Protein AF-A0A2V5NF02-F1 (afdb_monomer_lite)

Radius of gyration: 22.27 Å; chains: 1; bounding box: 56×34×72 Å

Structure (mmCIF, N/CA/C/O backbone):
data_AF-A0A2V5NF02-F1
#
_entry.id   AF-A0A2V5NF02-F1
#
loop_
_atom_site.group_PDB
_atom_site.id
_atom_site.type_symbol
_atom_site.label_atom_id
_atom_site.label_alt_id
_atom_site.label_comp_id
_atom_site.label_asym_id
_atom_site.label_entity_id
_atom_site.label_seq_id
_atom_site.pdbx_PDB_ins_code
_atom_site.Cartn_x
_atom_site.Cartn_y
_ato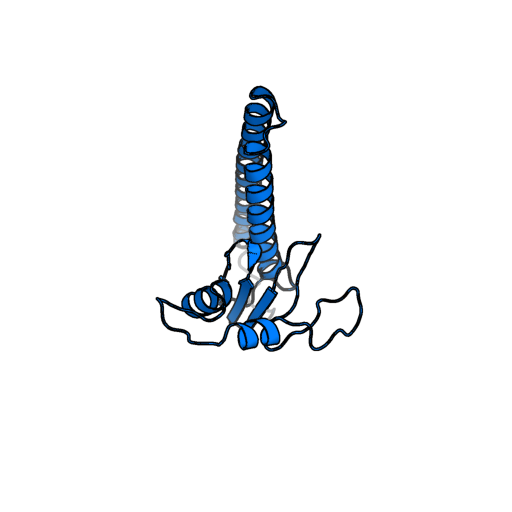m_site.Cartn_z
_atom_site.occupancy
_atom_site.B_iso_or_equiv
_atom_site.auth_seq_id
_atom_site.auth_comp_id
_atom_site.auth_asym_id
_atom_site.auth_atom_id
_atom_site.pdbx_PDB_model_num
ATOM 1 N N . MET A 1 1 ? -9.321 8.034 -8.238 1.00 80.12 1 MET A N 1
ATOM 2 C CA . MET A 1 1 ? -8.802 6.949 -7.375 1.00 80.12 1 MET A CA 1
ATOM 3 C C . MET A 1 1 ? -8.786 7.324 -5.900 1.00 80.12 1 MET A C 1
ATOM 5 O O . MET A 1 1 ? -9.335 6.570 -5.118 1.00 80.12 1 MET A O 1
ATOM 9 N N . THR A 1 2 ? -8.308 8.502 -5.492 1.00 82.88 2 THR A N 1
ATOM 10 C CA . THR A 1 2 ? -8.273 8.902 -4.066 1.00 82.88 2 THR A CA 1
ATOM 11 C C . THR A 1 2 ? -9.609 8.799 -3.322 1.00 82.88 2 THR A C 1
ATOM 13 O O . THR A 1 2 ? -9.651 8.219 -2.246 1.00 82.88 2 THR A O 1
ATOM 16 N N . ARG A 1 3 ? -10.720 9.269 -3.906 1.00 85.75 3 ARG A N 1
ATOM 17 C CA . ARG A 1 3 ? -12.062 9.133 -3.300 1.00 85.75 3 ARG A CA 1
ATOM 18 C C . ARG A 1 3 ? -12.491 7.674 -3.111 1.00 85.75 3 ARG A C 1
ATOM 20 O O . ARG A 1 3 ? -13.087 7.338 -2.099 1.00 85.75 3 ARG A O 1
ATOM 27 N N . PHE A 1 4 ? -12.154 6.815 -4.072 1.00 85.38 4 PHE A N 1
ATOM 28 C CA . PHE A 1 4 ? -12.405 5.377 -3.987 1.00 85.38 4 PHE A CA 1
ATOM 29 C C . PHE A 1 4 ? -11.590 4.755 -2.849 1.00 85.38 4 PHE A C 1
ATOM 31 O O . PHE A 1 4 ? -12.144 4.049 -2.019 1.00 85.38 4 PHE A O 1
ATOM 38 N N . MET A 1 5 ? -10.303 5.101 -2.741 1.00 87.06 5 MET A N 1
ATOM 39 C CA . MET A 1 5 ? -9.454 4.648 -1.634 1.00 87.06 5 MET A CA 1
ATOM 40 C C . MET A 1 5 ? -10.003 5.083 -0.275 1.00 87.06 5 MET A C 1
ATOM 42 O O . MET A 1 5 ? -10.099 4.263 0.627 1.00 87.06 5 MET A O 1
ATOM 46 N N . LEU A 1 6 ? -10.404 6.350 -0.136 1.00 87.38 6 LEU A N 1
ATOM 47 C CA . LEU A 1 6 ? -10.997 6.860 1.102 1.00 87.38 6 LEU A CA 1
ATOM 48 C C . LEU A 1 6 ? -12.280 6.113 1.468 1.00 87.38 6 LEU A C 1
ATOM 50 O O . LEU A 1 6 ? -12.459 5.788 2.635 1.00 87.38 6 LEU A O 1
ATOM 54 N N . ALA A 1 7 ? -13.118 5.787 0.480 1.00 86.75 7 ALA A N 1
ATOM 55 C CA . ALA A 1 7 ? -14.313 4.989 0.714 1.00 86.75 7 ALA A CA 1
ATOM 56 C C . ALA A 1 7 ? -13.964 3.596 1.261 1.00 86.75 7 ALA A C 1
ATOM 58 O O . ALA A 1 7 ? -14.559 3.171 2.242 1.00 86.75 7 ALA A O 1
ATOM 59 N N . PHE A 1 8 ? -12.970 2.906 0.694 1.00 84.75 8 PHE A N 1
ATOM 60 C CA . PHE A 1 8 ? -12.540 1.590 1.190 1.00 84.75 8 PHE A CA 1
ATOM 61 C C . PHE A 1 8 ? -11.874 1.657 2.571 1.00 84.75 8 PHE A C 1
ATOM 63 O O . PHE A 1 8 ? -12.149 0.818 3.421 1.00 84.75 8 PHE A O 1
ATOM 70 N N . LEU A 1 9 ? -11.052 2.679 2.832 1.00 85.62 9 LEU A N 1
ATOM 71 C CA . LEU A 1 9 ? -10.401 2.878 4.136 1.00 85.62 9 LEU A CA 1
ATOM 72 C C . LEU A 1 9 ? -11.382 3.274 5.253 1.00 85.62 9 LEU A C 1
ATOM 74 O O . LEU A 1 9 ? -11.032 3.174 6.429 1.00 85.62 9 LEU A O 1
ATOM 78 N N . ALA A 1 10 ? -12.579 3.739 4.894 1.00 86.81 10 ALA A N 1
ATOM 79 C CA . ALA A 1 10 ? -13.657 4.106 5.807 1.00 86.81 10 ALA A CA 1
ATOM 80 C C . ALA A 1 10 ? -14.863 3.151 5.688 1.00 86.81 10 ALA A C 1
ATOM 82 O O . ALA A 1 10 ? -16.014 3.582 5.793 1.00 86.81 10 ALA A O 1
ATOM 83 N N . ASP A 1 11 ? -14.603 1.862 5.437 1.00 84.00 11 ASP A N 1
ATOM 84 C CA . ASP A 1 11 ? -15.600 0.779 5.436 1.00 84.00 11 ASP A CA 1
ATOM 85 C C . ASP A 1 11 ? -16.799 1.015 4.496 1.00 84.00 11 ASP A C 1
ATOM 87 O O . ASP A 1 11 ? -17.925 0.592 4.752 1.00 84.00 11 ASP A O 1
ATOM 91 N N . GLY A 1 12 ? -16.556 1.696 3.378 1.00 82.00 12 GLY A N 1
ATOM 92 C CA . GLY A 1 12 ? -17.544 1.992 2.345 1.00 82.00 12 GLY A CA 1
ATOM 93 C C . GLY A 1 12 ? -18.228 3.350 2.497 1.00 82.00 12 GLY A C 1
ATOM 94 O O . GLY A 1 12 ? -19.109 3.677 1.697 1.00 82.00 12 GLY A O 1
ATOM 95 N N . THR A 1 13 ? -17.819 4.165 3.471 1.00 86.50 13 THR A N 1
ATOM 96 C CA . THR A 1 13 ? -18.335 5.526 3.664 1.00 86.50 13 THR A CA 1
ATOM 97 C C . THR A 1 13 ? -17.416 6.581 3.056 1.00 86.50 13 THR A C 1
ATOM 99 O O . THR A 1 13 ? -16.196 6.518 3.164 1.00 86.50 13 THR A O 1
ATOM 102 N N . LEU A 1 14 ? -17.994 7.581 2.402 1.00 87.81 14 LEU A N 1
ATOM 103 C CA . LEU A 1 14 ? -17.270 8.716 1.845 1.00 87.81 14 LEU A CA 1
ATOM 104 C C . LEU A 1 14 ? -18.023 9.992 2.205 1.00 87.81 14 LEU A C 1
ATOM 106 O O . LEU A 1 14 ? -19.191 10.128 1.862 1.00 87.81 14 LEU A O 1
ATOM 110 N N . GLU A 1 15 ? -17.358 10.923 2.895 1.00 85.81 15 GLU A N 1
ATOM 111 C CA . GLU A 1 15 ? -17.937 12.234 3.248 1.00 85.81 15 GLU A CA 1
ATOM 112 C C . GLU A 1 15 ? -19.278 12.121 4.010 1.00 85.81 15 GLU A C 1
ATOM 114 O O . GLU A 1 15 ? -20.174 12.943 3.852 1.00 85.81 15 GLU A O 1
ATOM 119 N N . GLY A 1 16 ? -19.426 11.080 4.838 1.00 81.94 16 GLY A N 1
ATOM 120 C CA . GLY A 1 16 ? -20.645 10.817 5.612 1.00 81.94 16 GLY A CA 1
ATOM 121 C C . GLY A 1 16 ? -21.748 10.075 4.848 1.00 81.94 16 GLY A C 1
ATOM 122 O O . GLY A 1 16 ? -22.748 9.702 5.456 1.00 81.94 16 GLY A O 1
ATOM 123 N N . ALA A 1 17 ? -21.567 9.805 3.552 1.00 85.31 17 ALA A N 1
ATOM 124 C CA . ALA A 1 17 ? -22.475 8.985 2.758 1.00 85.31 17 ALA A CA 1
ATOM 125 C C . ALA A 1 17 ? -21.953 7.546 2.633 1.00 85.31 17 ALA A C 1
ATOM 127 O O . ALA A 1 17 ? -20.811 7.315 2.232 1.00 85.31 17 ALA A O 1
ATOM 128 N N . THR A 1 18 ? -22.794 6.560 2.943 1.00 88.38 18 THR A N 1
ATOM 129 C CA . THR A 1 18 ? -22.472 5.138 2.754 1.00 88.38 18 THR A CA 1
ATOM 130 C C . THR A 1 18 ? -22.647 4.763 1.285 1.00 88.38 18 THR A C 1
ATOM 132 O O . THR A 1 18 ? -23.768 4.610 0.807 1.00 88.38 18 THR A O 1
ATOM 135 N N . VAL A 1 19 ? -21.533 4.622 0.567 1.00 87.56 19 VAL A N 1
ATOM 136 C CA . VAL A 1 19 ? -21.499 4.209 -0.846 1.00 87.56 19 VAL A CA 1
ATOM 137 C C . VAL A 1 19 ? -21.531 2.684 -0.960 1.00 87.56 19 VAL A C 1
ATOM 139 O O . VAL A 1 19 ? -22.187 2.134 -1.841 1.00 87.56 19 VAL A O 1
ATOM 142 N N . LEU A 1 20 ? -20.847 1.996 -0.046 1.00 85.31 20 LEU A N 1
ATOM 143 C CA . LEU A 1 20 ? -20.823 0.541 0.077 1.00 85.31 20 LEU A CA 1
ATOM 144 C C . LEU A 1 20 ? -21.134 0.159 1.521 1.00 85.31 20 LEU A C 1
ATOM 146 O O . LEU A 1 20 ? -20.717 0.841 2.453 1.00 85.31 20 LEU A O 1
ATOM 150 N N . LYS A 1 21 ? -21.861 -0.944 1.715 1.00 87.81 21 LYS A N 1
ATOM 151 C CA . LYS A 1 21 ? -22.062 -1.488 3.060 1.00 87.81 21 LYS A CA 1
ATOM 152 C C . LYS A 1 21 ? -20.726 -2.029 3.598 1.00 87.81 21 LYS A C 1
ATOM 154 O O . LYS A 1 21 ? -19.992 -2.650 2.819 1.00 87.81 21 LYS A O 1
ATOM 159 N N . PRO A 1 22 ? -20.432 -1.893 4.901 1.00 84.94 22 PRO A N 1
ATOM 160 C CA . PRO A 1 22 ? -19.217 -2.448 5.504 1.00 84.94 22 PRO A CA 1
ATOM 161 C C . PRO A 1 22 ? -19.056 -3.957 5.275 1.00 84.94 22 PRO A C 1
ATOM 163 O O . PRO A 1 22 ? -17.946 -4.467 5.132 1.00 84.94 22 PRO A O 1
ATOM 166 N N . GLU A 1 23 ? -20.161 -4.701 5.217 1.00 85.69 23 GLU A N 1
ATOM 167 C CA . GLU A 1 23 ? -20.160 -6.138 4.921 1.00 85.69 23 GLU A CA 1
ATOM 168 C C . GLU A 1 23 ? -19.704 -6.410 3.485 1.00 85.69 23 GLU A C 1
ATOM 170 O O . GLU A 1 23 ? -18.985 -7.373 3.237 1.00 85.69 23 GLU A O 1
ATOM 175 N N . THR A 1 24 ? -20.078 -5.541 2.543 1.00 86.69 24 THR A N 1
ATOM 176 C CA . THR A 1 24 ? -19.666 -5.643 1.141 1.00 86.69 24 THR A CA 1
ATOM 177 C C . THR A 1 24 ? -18.180 -5.356 0.990 1.00 86.69 24 THR A C 1
ATOM 179 O O . THR A 1 24 ? -17.495 -6.117 0.317 1.00 86.69 24 THR A O 1
ATOM 182 N N . VAL A 1 25 ? -17.656 -4.324 1.656 1.00 84.56 25 VAL A N 1
ATOM 183 C CA . VAL A 1 25 ? -16.212 -4.029 1.638 1.00 84.56 25 VAL A CA 1
ATOM 184 C C . VAL A 1 25 ? -15.419 -5.207 2.200 1.00 84.56 25 VAL A C 1
ATOM 186 O O . VAL A 1 25 ? -14.483 -5.683 1.561 1.00 84.56 25 VAL A O 1
ATOM 189 N N . ARG A 1 26 ? -15.857 -5.764 3.334 1.00 82.62 26 ARG A N 1
ATOM 190 C CA . ARG A 1 26 ? -15.227 -6.953 3.921 1.00 82.62 26 ARG A CA 1
ATOM 191 C C . ARG A 1 26 ? -15.300 -8.174 3.010 1.00 82.62 26 ARG A C 1
ATOM 193 O O . ARG A 1 26 ? -14.310 -8.886 2.898 1.00 82.62 26 ARG A O 1
ATOM 200 N N . ALA A 1 27 ? -16.424 -8.402 2.334 1.00 83.00 27 ALA A N 1
ATOM 201 C CA . ALA A 1 27 ? -16.548 -9.480 1.356 1.00 83.00 27 ALA A CA 1
ATOM 202 C C . ALA A 1 27 ? -15.621 -9.276 0.146 1.00 83.00 27 ALA A C 1
ATOM 204 O O . ALA A 1 27 ? -15.071 -10.245 -0.373 1.00 83.00 27 ALA A O 1
ATOM 205 N N . MET A 1 28 ? -15.408 -8.027 -0.280 1.00 81.50 28 MET A N 1
ATOM 206 C CA . MET A 1 28 ? -14.510 -7.709 -1.390 1.00 81.50 28 MET A CA 1
ATOM 207 C C . MET A 1 28 ? -13.039 -7.929 -1.046 1.00 81.50 28 MET A C 1
ATOM 209 O O . MET A 1 28 ? -12.274 -8.430 -1.865 1.00 81.50 28 MET A O 1
ATOM 213 N N . GLU A 1 29 ? -12.647 -7.607 0.180 1.00 79.62 29 GLU A N 1
ATOM 214 C CA . GLU A 1 29 ? -11.288 -7.836 0.663 1.00 79.62 29 GLU A CA 1
ATOM 215 C C . GLU A 1 29 ? -11.048 -9.268 1.171 1.00 79.62 29 GLU A C 1
ATOM 217 O O . GLU A 1 29 ? -9.905 -9.642 1.441 1.00 79.62 29 GLU A O 1
ATOM 222 N N . ALA A 1 30 ? -12.107 -10.057 1.367 1.00 79.50 30 ALA A N 1
ATOM 223 C CA . ALA A 1 30 ? -11.994 -11.436 1.815 1.00 79.50 30 ALA A CA 1
ATOM 224 C C . ALA A 1 30 ? -11.364 -12.300 0.722 1.00 79.50 30 ALA A C 1
ATOM 226 O O . ALA A 1 30 ? -11.719 -12.191 -0.453 1.00 79.50 30 ALA A O 1
ATOM 227 N N . ARG A 1 31 ? -10.464 -13.200 1.131 1.00 76.25 31 ARG A N 1
ATOM 228 C CA . ARG A 1 31 ? -9.832 -14.182 0.245 1.00 76.25 31 ARG A CA 1
ATOM 229 C C . ARG A 1 31 ? -10.909 -15.061 -0.390 1.00 76.25 31 ARG A C 1
ATOM 231 O O . ARG A 1 31 ? -11.544 -15.847 0.305 1.00 76.25 31 ARG A O 1
ATOM 238 N N . GLN A 1 32 ? -11.117 -14.912 -1.693 1.00 75.25 32 GLN A N 1
ATOM 239 C CA . GLN A 1 32 ? -12.054 -15.731 -2.466 1.00 75.25 32 GLN A CA 1
ATOM 240 C C . GLN A 1 32 ? -11.351 -16.906 -3.132 1.00 75.25 32 GLN A C 1
ATOM 242 O O . GLN A 1 32 ? -11.923 -17.984 -3.264 1.00 75.25 32 GLN A O 1
ATOM 247 N N . PHE A 1 33 ? -10.115 -16.692 -3.575 1.00 69.25 33 PHE A N 1
ATOM 248 C CA . PHE A 1 33 ? -9.349 -17.693 -4.292 1.00 69.25 33 PHE A CA 1
ATOM 249 C C . PHE A 1 33 ? -7.889 -17.661 -3.853 1.00 69.25 33 PHE A C 1
ATOM 251 O O . PHE A 1 33 ? -7.222 -16.628 -3.913 1.00 69.25 33 PHE A O 1
ATOM 258 N N . GLU A 1 34 ? -7.386 -18.812 -3.427 1.00 70.38 34 GLU A N 1
ATOM 259 C CA . GLU A 1 34 ? -6.006 -18.996 -3.001 1.00 70.38 34 GLU A CA 1
ATOM 260 C C . GLU A 1 34 ? -5.439 -20.195 -3.761 1.00 70.38 34 GLU A C 1
ATOM 262 O O . GLU A 1 34 ? -5.872 -21.328 -3.565 1.00 70.38 34 GLU A O 1
ATOM 267 N N . LEU A 1 35 ? -4.508 -19.938 -4.686 1.00 65.12 35 LEU A N 1
ATOM 268 C CA . LEU A 1 35 ? -3.906 -21.001 -5.497 1.00 65.12 35 LEU A CA 1
ATOM 269 C C . LEU A 1 35 ? -2.870 -21.802 -4.689 1.00 65.12 35 LEU A C 1
ATOM 271 O O . LEU A 1 35 ? -2.707 -23.001 -4.895 1.00 65.12 35 LEU A O 1
ATOM 275 N N . TYR A 1 36 ? -2.145 -21.129 -3.792 1.00 68.62 36 TYR A N 1
ATOM 276 C CA . TYR A 1 36 ? -1.091 -21.705 -2.959 1.00 68.62 36 TYR A CA 1
ATOM 277 C C . TYR A 1 36 ? -0.811 -20.787 -1.762 1.00 68.62 36 TYR A C 1
ATOM 279 O O . TYR A 1 36 ? -0.801 -19.570 -1.935 1.00 68.62 36 TYR A O 1
ATOM 287 N N . LEU A 1 37 ? -0.499 -21.353 -0.589 1.00 64.44 37 LEU A N 1
ATOM 288 C CA . LEU A 1 37 ? -0.325 -20.608 0.675 1.00 64.44 37 LEU A CA 1
ATOM 289 C C . LEU A 1 37 ? 0.765 -19.517 0.613 1.00 64.44 37 LEU A C 1
ATOM 291 O O . LEU A 1 37 ? 0.728 -18.547 1.364 1.00 64.44 37 LEU A O 1
ATOM 295 N N . ALA A 1 38 ? 1.752 -19.674 -0.276 1.00 62.00 38 ALA A N 1
ATOM 296 C CA . ALA A 1 38 ? 2.831 -18.699 -0.462 1.00 62.00 38 ALA A CA 1
ATOM 297 C C . ALA A 1 38 ? 2.533 -17.618 -1.522 1.00 62.00 38 ALA A C 1
ATOM 299 O O . ALA A 1 38 ? 3.379 -16.754 -1.757 1.00 62.00 38 ALA A O 1
ATOM 300 N N . LEU A 1 39 ? 1.379 -17.674 -2.193 1.00 63.91 39 LEU A N 1
ATOM 301 C CA . LEU A 1 39 ? 0.956 -16.676 -3.173 1.00 63.91 39 LEU A CA 1
ATOM 302 C C . LEU A 1 39 ? -0.074 -15.727 -2.559 1.00 63.91 39 LEU A C 1
ATOM 304 O O . LEU A 1 39 ? -0.846 -16.095 -1.679 1.00 63.91 39 LEU A O 1
ATOM 308 N N . HIS A 1 40 ? -0.092 -14.493 -3.057 1.00 67.50 40 HIS A N 1
ATOM 309 C CA . HIS A 1 40 ? -1.099 -13.503 -2.691 1.00 67.50 40 HIS A CA 1
ATOM 310 C C . HIS A 1 40 ? -2.496 -14.028 -3.037 1.00 67.50 40 HIS A C 1
ATOM 312 O O . HIS A 1 40 ? -2.759 -14.397 -4.184 1.00 67.50 40 HIS A O 1
ATOM 318 N N . ALA A 1 41 ? -3.381 -14.077 -2.044 1.00 65.94 41 ALA A N 1
ATOM 319 C CA . ALA A 1 41 ? -4.749 -14.524 -2.248 1.00 65.94 41 ALA A CA 1
ATOM 320 C C . ALA A 1 41 ? -5.543 -13.465 -3.026 1.00 65.94 41 ALA A C 1
ATOM 322 O O . ALA A 1 41 ? -5.376 -12.261 -2.828 1.00 65.94 41 ALA A O 1
ATOM 323 N N . LEU A 1 42 ? -6.423 -13.910 -3.915 1.00 72.62 42 LEU A N 1
ATOM 324 C CA . LEU A 1 42 ? -7.316 -13.037 -4.666 1.00 72.62 42 LEU A CA 1
ATOM 325 C C . LEU A 1 42 ? -8.619 -12.861 -3.882 1.00 72.62 42 LEU A C 1
ATOM 327 O O . LEU A 1 42 ? -9.281 -13.841 -3.535 1.00 72.62 42 LEU A O 1
ATOM 331 N N . GLY A 1 43 ? -8.994 -11.618 -3.608 1.00 71.75 43 GLY A N 1
ATOM 332 C CA . GLY A 1 43 ? -10.344 -11.220 -3.213 1.00 71.75 43 GLY A CA 1
ATOM 333 C C . GLY A 1 43 ? -11.178 -10.773 -4.418 1.00 71.75 43 GLY A C 1
ATOM 334 O O . GLY A 1 43 ? -10.790 -10.965 -5.574 1.00 71.75 43 GLY A O 1
ATOM 335 N N . LEU A 1 44 ? -12.336 -10.156 -4.169 1.00 68.81 44 LEU A N 1
ATOM 336 C CA . LEU A 1 44 ? -13.134 -9.547 -5.239 1.00 68.81 44 LEU A CA 1
ATOM 337 C C . LEU A 1 44 ? -12.579 -8.153 -5.511 1.00 68.81 44 LEU A C 1
ATOM 339 O O . LEU A 1 44 ? -12.681 -7.264 -4.668 1.00 68.81 44 LEU A O 1
ATOM 343 N N . ILE A 1 45 ? -12.003 -7.958 -6.698 1.00 72.69 45 ILE A N 1
ATOM 344 C CA . ILE A 1 45 ? -11.351 -6.711 -7.140 1.00 72.69 45 ILE A CA 1
ATOM 345 C C . ILE A 1 45 ? -10.046 -6.400 -6.379 1.00 72.69 45 ILE A C 1
ATOM 347 O O . ILE A 1 45 ? -9.166 -5.773 -6.951 1.00 72.69 45 ILE A O 1
ATOM 351 N N . LEU A 1 46 ? -9.841 -6.874 -5.150 1.00 78.75 46 LEU A N 1
ATOM 352 C CA . LEU A 1 46 ? -8.631 -6.623 -4.358 1.00 78.75 46 LEU A CA 1
ATOM 353 C C . LEU A 1 46 ? -7.808 -7.899 -4.166 1.00 78.75 46 LEU A C 1
ATOM 355 O O . LEU A 1 46 ? -8.359 -8.974 -3.979 1.00 78.75 46 LEU A O 1
ATOM 359 N N . MET A 1 47 ? -6.484 -7.781 -4.195 1.00 78.06 47 MET A N 1
ATOM 360 C CA . MET A 1 47 ? -5.542 -8.860 -3.892 1.00 78.06 47 MET A CA 1
ATOM 361 C C . MET A 1 47 ? -4.922 -8.653 -2.513 1.00 78.06 47 MET A C 1
ATOM 363 O O . MET A 1 47 ? -4.622 -7.523 -2.122 1.00 78.06 47 MET A O 1
ATOM 367 N N . ASP A 1 48 ? -4.719 -9.745 -1.788 1.00 77.88 48 ASP A N 1
ATOM 368 C CA . ASP A 1 48 ? -4.123 -9.760 -0.460 1.00 77.88 48 ASP A CA 1
ATOM 369 C C . ASP A 1 48 ? -2.591 -9.832 -0.551 1.00 77.88 48 ASP A C 1
ATOM 371 O O . ASP A 1 48 ? -2.015 -10.863 -0.897 1.00 77.88 48 ASP A O 1
ATOM 375 N N . TYR A 1 49 ? -1.940 -8.727 -0.202 1.00 72.00 49 TYR A N 1
ATOM 376 C CA . TYR A 1 49 ? -0.490 -8.571 -0.098 1.00 72.00 49 TYR A CA 1
ATOM 377 C C . TYR A 1 49 ? -0.019 -8.546 1.360 1.00 72.00 49 TYR A C 1
ATOM 379 O O . TYR A 1 49 ? 1.009 -7.935 1.662 1.00 72.00 49 TYR A O 1
ATOM 387 N N . SER A 1 50 ? -0.778 -9.132 2.288 1.00 71.00 50 SER A N 1
ATOM 388 C CA . SER A 1 50 ? -0.434 -9.108 3.708 1.00 71.00 50 SER A CA 1
ATOM 389 C C . SER A 1 50 ? 0.935 -9.738 3.954 1.00 71.00 50 SER A C 1
ATOM 391 O O . SER A 1 50 ? 1.199 -10.879 3.577 1.00 71.00 50 SER A O 1
ATOM 393 N N . VAL A 1 51 ? 1.818 -8.987 4.609 1.00 66.75 51 VAL A N 1
ATOM 394 C CA . VAL A 1 51 ? 3.201 -9.388 4.899 1.00 66.75 51 VAL A CA 1
ATOM 395 C C . VAL A 1 51 ? 3.467 -9.154 6.380 1.00 66.75 51 VAL A C 1
ATOM 397 O O . VAL A 1 51 ? 3.106 -8.110 6.917 1.00 66.75 51 VAL A O 1
ATOM 400 N N . LEU A 1 52 ? 4.114 -10.122 7.042 1.00 63.66 52 LEU A N 1
ATOM 401 C CA . LEU A 1 52 ? 4.536 -10.027 8.450 1.00 63.66 52 LEU A CA 1
ATOM 402 C C . LEU A 1 52 ? 3.397 -9.632 9.417 1.00 63.66 52 LEU A C 1
ATOM 404 O O . LEU A 1 52 ? 3.607 -8.876 10.360 1.00 63.66 52 LEU A O 1
ATOM 408 N N . GLY A 1 53 ? 2.181 -10.129 9.167 1.00 66.94 53 GLY A N 1
ATOM 409 C CA . GLY A 1 53 ? 1.001 -9.837 9.989 1.00 66.94 53 GLY A CA 1
ATOM 410 C C . GLY A 1 53 ? 0.374 -8.459 9.753 1.00 66.94 53 GLY A C 1
ATOM 411 O O . GLY A 1 53 ? -0.674 -8.185 10.324 1.00 66.94 53 GLY A O 1
ATOM 412 N N . GLN A 1 54 ? 0.956 -7.613 8.896 1.00 69.50 54 GLN A N 1
ATOM 413 C CA . GLN A 1 54 ? 0.332 -6.367 8.464 1.00 69.50 54 GLN A CA 1
ATOM 414 C C . GLN A 1 54 ? -0.646 -6.662 7.333 1.00 69.50 54 GLN A C 1
ATOM 416 O O . GLN A 1 54 ? -0.240 -7.156 6.276 1.00 69.50 54 GLN A O 1
ATOM 421 N N . ARG A 1 55 ? -1.920 -6.307 7.528 1.00 74.31 55 ARG A N 1
ATOM 422 C CA . ARG A 1 55 ? -2.925 -6.428 6.472 1.00 74.31 55 ARG A CA 1
ATOM 423 C C . ARG A 1 55 ? -2.702 -5.386 5.381 1.00 74.31 55 ARG A C 1
ATOM 425 O O . ARG A 1 55 ? -2.734 -4.182 5.656 1.00 74.31 55 ARG A O 1
ATOM 432 N N . ILE A 1 56 ? -2.480 -5.850 4.154 1.00 78.19 56 ILE A N 1
ATOM 433 C CA . ILE A 1 56 ? -2.234 -5.006 2.979 1.00 78.19 56 ILE A CA 1
ATOM 434 C C . ILE A 1 56 ? -3.080 -5.555 1.839 1.00 78.19 56 ILE A C 1
ATOM 436 O O . ILE A 1 56 ? -2.915 -6.706 1.451 1.00 78.19 56 ILE A O 1
ATOM 440 N N . VAL A 1 57 ? -3.972 -4.735 1.292 1.00 80.69 57 VAL A N 1
ATOM 441 C CA . VAL A 1 57 ? -4.793 -5.105 0.134 1.00 80.69 57 VAL A CA 1
ATOM 442 C C . VAL A 1 57 ? -4.478 -4.163 -1.014 1.00 80.69 57 VAL A C 1
ATOM 444 O O . VAL A 1 57 ? -4.270 -2.972 -0.809 1.00 80.69 57 VAL A O 1
ATOM 447 N N . GLY A 1 58 ? -4.381 -4.672 -2.232 1.00 78.06 58 GLY A N 1
ATOM 448 C CA . GLY A 1 58 ? -3.959 -3.869 -3.372 1.00 78.06 58 GLY A CA 1
ATOM 449 C C . GLY A 1 58 ? -4.597 -4.326 -4.663 1.00 78.06 58 GLY A C 1
ATOM 450 O O . GLY A 1 58 ? -5.095 -5.441 -4.777 1.00 78.06 58 GLY A O 1
ATOM 451 N N . HIS A 1 59 ? -4.580 -3.451 -5.653 1.00 78.50 59 HIS A N 1
ATOM 452 C CA . HIS A 1 59 ? -5.019 -3.784 -6.993 1.00 78.50 59 HIS A CA 1
ATOM 453 C C . HIS A 1 59 ? -4.173 -3.055 -8.026 1.00 78.50 59 HIS A C 1
ATOM 455 O O . HIS A 1 59 ? -3.805 -1.887 -7.859 1.00 78.50 59 HIS A O 1
ATOM 461 N N . HIS A 1 60 ? -3.920 -3.747 -9.130 1.00 71.25 60 HIS A N 1
ATOM 462 C CA . HIS A 1 60 ? -3.420 -3.136 -10.349 1.00 71.25 60 HIS A CA 1
ATOM 463 C C . HIS A 1 60 ? -4.586 -2.378 -10.994 1.00 71.25 60 HIS A C 1
ATOM 465 O O . HIS A 1 60 ? -5.357 -2.939 -11.762 1.00 71.25 60 HIS A O 1
ATOM 471 N N . ALA A 1 61 ? -4.753 -1.107 -10.616 1.00 61.66 61 ALA A N 1
ATOM 472 C CA . ALA A 1 61 ? -5.880 -0.260 -11.012 1.00 61.66 61 ALA A CA 1
ATOM 473 C C . ALA A 1 61 ? -5.996 -0.050 -12.533 1.00 61.66 61 ALA A C 1
ATOM 475 O O . ALA A 1 61 ? -7.078 0.278 -13.017 1.00 61.66 61 ALA A O 1
ATOM 476 N N . GLY A 1 62 ? -4.905 -0.232 -13.282 1.00 66.56 62 GLY A N 1
ATOM 477 C CA . GLY A 1 62 ? -4.940 -0.273 -14.741 1.00 66.56 62 GLY A CA 1
ATOM 478 C C . GLY A 1 62 ? -3.587 -0.635 -15.337 1.00 66.56 62 GLY A C 1
ATOM 479 O O . GLY A 1 62 ? -2.574 -0.037 -14.981 1.00 66.56 62 GLY A O 1
ATOM 480 N N . ASP A 1 63 ? -3.571 -1.599 -16.251 1.00 69.56 63 ASP A N 1
ATOM 481 C CA . ASP A 1 63 ? -2.362 -2.033 -16.941 1.00 69.56 63 ASP A CA 1
ATOM 482 C C . ASP A 1 63 ? -2.604 -2.040 -18.458 1.00 69.56 63 ASP A C 1
ATOM 484 O O . ASP A 1 63 ? -3.415 -2.799 -18.983 1.00 69.56 63 ASP A O 1
ATOM 488 N N . THR A 1 64 ? -1.944 -1.122 -19.156 1.00 67.38 64 THR A N 1
ATOM 489 C CA . THR A 1 64 ? -1.888 -1.028 -20.617 1.00 67.38 64 THR A CA 1
ATOM 490 C C . THR A 1 64 ? -0.425 -0.887 -21.028 1.00 67.38 64 THR A C 1
ATOM 492 O O . THR A 1 64 ? 0.406 -0.506 -20.210 1.00 67.38 64 THR A O 1
ATOM 495 N N . PHE A 1 65 ? -0.097 -1.097 -22.306 1.00 63.56 65 PHE A N 1
ATOM 496 C CA . PHE A 1 65 ? 1.291 -1.017 -22.793 1.00 63.56 65 PHE A CA 1
ATOM 497 C C . PHE A 1 65 ? 2.035 0.286 -22.448 1.00 63.56 65 PHE A C 1
ATOM 499 O O . PHE A 1 65 ? 3.263 0.289 -22.391 1.00 63.56 65 PHE A O 1
ATOM 506 N N . TYR A 1 66 ? 1.307 1.386 -22.239 1.00 65.56 66 TYR A N 1
ATOM 507 C CA . TYR A 1 66 ? 1.887 2.708 -21.984 1.00 65.56 66 TYR A CA 1
ATOM 508 C C . TYR A 1 66 ? 1.414 3.359 -20.684 1.00 65.56 66 TYR A C 1
ATOM 510 O O . TYR A 1 66 ? 2.015 4.339 -20.250 1.00 65.56 66 TYR A O 1
ATOM 518 N N . PHE A 1 67 ? 0.359 2.834 -20.060 1.00 65.44 67 PHE A N 1
ATOM 519 C CA . PHE A 1 67 ? -0.180 3.350 -18.809 1.00 65.44 67 PHE A CA 1
ATOM 520 C C . PHE A 1 67 ? -0.343 2.248 -17.791 1.00 65.44 67 PHE A C 1
ATOM 522 O O . PHE A 1 67 ? -0.961 1.217 -18.041 1.00 65.44 67 PHE A O 1
ATOM 529 N N . HIS A 1 68 ? 0.160 2.544 -16.611 1.00 71.94 68 HIS A N 1
ATOM 530 C CA . HIS A 1 68 ? 0.322 1.595 -15.544 1.00 71.94 68 HIS A CA 1
ATOM 531 C C . HIS A 1 68 ? -0.044 2.279 -14.235 1.00 71.94 68 HIS A C 1
ATOM 533 O O . HIS A 1 68 ? 0.565 3.279 -13.865 1.00 71.94 68 HIS A O 1
ATOM 539 N N . SER A 1 69 ? -1.060 1.779 -13.549 1.00 77.44 69 SER A N 1
ATOM 540 C CA . SER A 1 69 ? -1.555 2.336 -12.295 1.00 77.44 69 SER A CA 1
ATOM 541 C C . SER A 1 69 ? -1.695 1.244 -11.261 1.00 77.44 69 SER A C 1
ATOM 543 O O . SER A 1 69 ? -2.312 0.210 -11.507 1.00 77.44 69 SER A O 1
ATOM 545 N N . ASP A 1 70 ? -1.146 1.515 -10.090 1.00 77.56 70 ASP A N 1
ATOM 546 C CA . ASP A 1 70 ? -1.116 0.594 -8.973 1.00 77.56 70 ASP A CA 1
ATOM 547 C C . ASP A 1 70 ? -1.649 1.304 -7.733 1.00 77.56 70 ASP A C 1
ATOM 549 O O . ASP A 1 70 ? -1.359 2.478 -7.467 1.00 77.56 70 ASP A O 1
ATOM 553 N N . MET A 1 71 ? -2.454 0.574 -6.977 1.00 84.19 71 MET A N 1
ATOM 554 C CA . MET A 1 71 ? -3.106 1.059 -5.776 1.00 84.19 71 MET A CA 1
ATOM 555 C C . MET A 1 71 ? -2.884 0.057 -4.659 1.00 84.19 71 MET A C 1
ATOM 557 O O . MET A 1 71 ? -3.146 -1.134 -4.827 1.00 84.19 71 MET A O 1
ATOM 561 N N . ILE A 1 72 ? -2.446 0.547 -3.507 1.00 84.19 72 ILE A N 1
ATOM 562 C CA . ILE A 1 72 ? -2.343 -0.251 -2.290 1.00 84.19 72 ILE A CA 1
ATOM 563 C C . ILE A 1 72 ? -3.121 0.452 -1.192 1.00 84.19 72 ILE A C 1
ATOM 565 O O . ILE A 1 72 ? -3.131 1.675 -1.111 1.00 84.19 72 ILE A O 1
ATOM 569 N N . LEU A 1 73 ? -3.772 -0.336 -0.353 1.00 84.19 73 LEU A N 1
ATOM 570 C CA . LEU A 1 73 ? -4.531 0.075 0.808 1.00 84.19 73 LEU A CA 1
ATOM 571 C C . LEU A 1 73 ? -4.004 -0.693 2.019 1.00 84.19 73 LEU A C 1
ATOM 573 O O . LEU A 1 73 ? -3.771 -1.902 1.982 1.00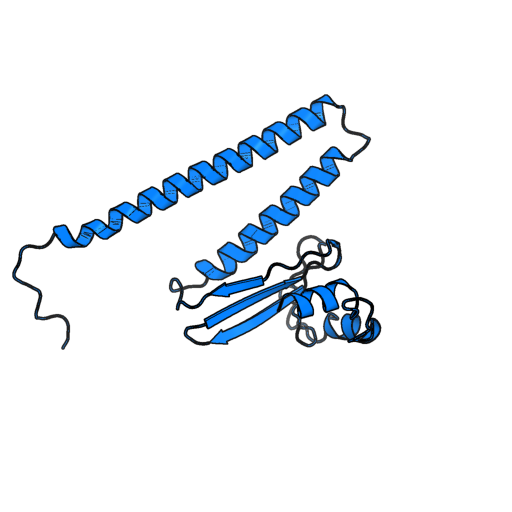 84.19 73 LEU A O 1
ATOM 577 N N . MET A 1 74 ? -3.827 0.031 3.111 1.00 84.06 74 MET A N 1
A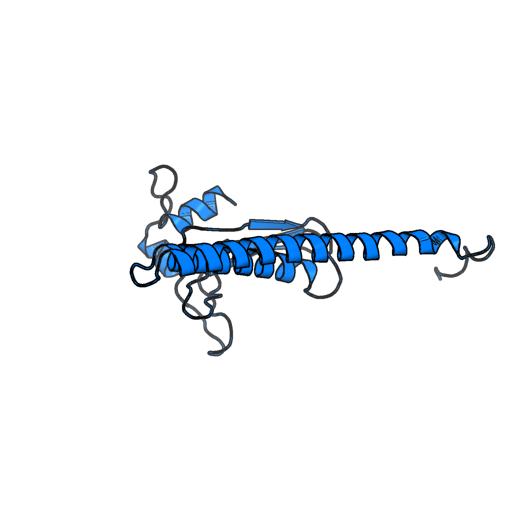TOM 578 C CA . MET A 1 74 ? -3.432 -0.494 4.409 1.00 84.06 74 MET A CA 1
ATOM 579 C C . MET A 1 74 ? -4.543 -0.106 5.390 1.00 84.06 74 MET A C 1
ATOM 581 O O . MET A 1 74 ? -4.480 0.971 5.992 1.00 84.06 74 MET A O 1
ATOM 585 N N . PRO A 1 75 ? -5.599 -0.933 5.520 1.00 79.81 75 PRO A N 1
ATOM 586 C CA . PRO A 1 75 ? -6.796 -0.571 6.281 1.00 79.81 75 PRO A CA 1
ATOM 587 C C . PRO A 1 75 ? -6.488 -0.226 7.741 1.00 79.81 75 PRO A C 1
ATOM 589 O O . PRO A 1 75 ? -6.979 0.769 8.265 1.00 79.81 75 PRO A O 1
ATOM 592 N N . GLU A 1 76 ? -5.588 -0.982 8.375 1.00 78.38 76 GLU A N 1
ATOM 593 C CA . GLU A 1 76 ? -5.203 -0.775 9.778 1.00 78.38 76 GLU A CA 1
ATOM 594 C C . GLU A 1 76 ? -4.517 0.569 10.024 1.00 78.38 76 GLU A C 1
ATOM 596 O O . GLU A 1 76 ? -4.682 1.185 11.076 1.00 78.38 76 GLU A O 1
ATOM 601 N N . THR A 1 77 ? -3.737 1.047 9.054 1.00 75.06 77 THR A N 1
ATOM 602 C CA . THR A 1 77 ? -3.062 2.342 9.163 1.00 75.06 77 THR A CA 1
ATOM 603 C C . THR A 1 77 ? -3.882 3.479 8.569 1.00 75.06 77 THR A C 1
ATOM 605 O O . THR A 1 77 ? -3.505 4.633 8.771 1.00 75.06 77 THR A O 1
ATOM 608 N N . ARG A 1 78 ? -4.999 3.173 7.894 1.00 82.62 78 ARG A N 1
ATOM 609 C CA . ARG A 1 78 ? -5.819 4.106 7.107 1.00 82.62 78 ARG A CA 1
ATOM 610 C C . ARG A 1 78 ? -5.007 4.874 6.062 1.00 82.62 78 ARG A C 1
ATOM 612 O O . ARG A 1 78 ? -5.224 6.063 5.840 1.00 82.62 78 ARG A O 1
ATOM 619 N N . VAL A 1 79 ? -4.058 4.194 5.419 1.00 83.12 79 VAL A N 1
ATOM 620 C CA . VAL A 1 79 ? -3.189 4.774 4.383 1.00 83.12 79 VAL A CA 1
ATOM 621 C C . VAL A 1 79 ? -3.383 4.031 3.067 1.00 83.12 79 VAL A C 1
ATOM 623 O O . VAL A 1 79 ? -3.497 2.808 3.053 1.00 83.12 79 VAL A O 1
ATOM 626 N N . GLY A 1 80 ? -3.393 4.764 1.952 1.00 84.06 80 GLY A N 1
ATOM 627 C CA . GLY A 1 80 ? -3.506 4.177 0.620 1.00 84.06 80 GLY A CA 1
ATOM 628 C C . GLY A 1 80 ? -2.680 4.920 -0.431 1.00 84.06 80 GLY A C 1
ATOM 629 O O . GLY A 1 80 ? -3.159 5.926 -0.959 1.00 84.06 80 GLY A O 1
ATOM 630 N N . PRO A 1 81 ? -1.434 4.498 -0.724 1.00 82.12 81 PRO A N 1
ATOM 631 C CA . PRO A 1 81 ? -0.665 5.077 -1.815 1.00 82.12 81 PRO A CA 1
ATOM 632 C C . PRO 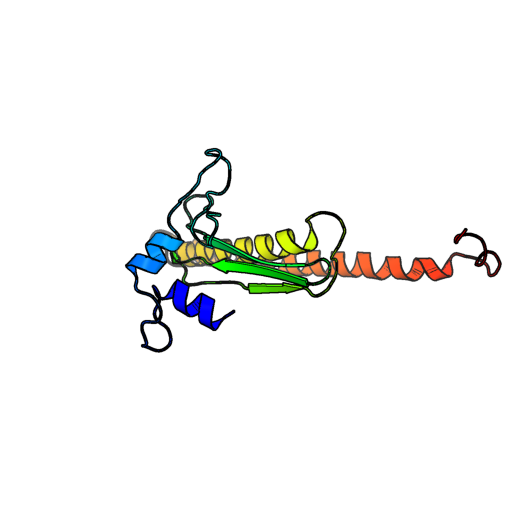A 1 81 ? -1.230 4.641 -3.173 1.00 82.12 81 PRO A C 1
ATOM 634 O O . PRO A 1 81 ? -1.507 3.466 -3.421 1.00 82.12 81 PRO A O 1
ATOM 637 N N . PHE A 1 82 ? -1.340 5.612 -4.077 1.00 83.38 82 PHE A N 1
ATOM 638 C CA . PHE A 1 82 ? -1.687 5.401 -5.476 1.00 83.38 82 PHE A CA 1
ATOM 639 C C . PHE A 1 82 ? -0.585 5.977 -6.353 1.00 83.38 82 PHE A C 1
ATOM 641 O O . PHE A 1 82 ? -0.204 7.138 -6.183 1.00 83.38 82 PHE A O 1
ATOM 648 N N . VAL A 1 83 ? -0.090 5.180 -7.295 1.00 79.31 83 VAL A N 1
ATOM 649 C CA . VAL A 1 83 ? 0.944 5.609 -8.235 1.00 79.31 83 VAL A CA 1
ATOM 650 C C . VAL A 1 83 ? 0.499 5.273 -9.648 1.00 79.31 83 VAL A C 1
ATOM 652 O O . VAL A 1 83 ? 0.030 4.170 -9.917 1.00 79.31 83 VAL A O 1
ATOM 655 N N . SER A 1 84 ? 0.648 6.238 -10.551 1.00 79.75 84 SER A N 1
ATOM 656 C CA . SER A 1 84 ? 0.329 6.088 -11.965 1.00 79.75 84 SER A CA 1
ATOM 657 C C . SER A 1 84 ? 1.513 6.549 -12.806 1.00 79.75 84 SER A C 1
ATOM 659 O O . SER A 1 84 ? 2.094 7.605 -12.553 1.00 79.75 84 SER A O 1
ATOM 661 N N . PHE A 1 85 ? 1.879 5.737 -13.790 1.00 74.44 85 PHE A N 1
ATOM 662 C CA . PHE A 1 85 ? 2.968 5.967 -14.723 1.00 74.44 85 PHE A CA 1
ATOM 663 C C . PHE A 1 85 ? 2.418 5.942 -16.149 1.00 74.44 85 PHE A C 1
ATOM 665 O O . PHE A 1 85 ? 1.625 5.069 -16.498 1.00 74.44 85 PHE A O 1
ATOM 672 N N . ASN A 1 86 ? 2.874 6.879 -16.977 1.00 75.88 86 ASN A N 1
ATOM 673 C CA . ASN A 1 86 ? 2.514 7.009 -18.393 1.00 75.88 86 ASN A CA 1
ATOM 674 C C . ASN A 1 86 ? 3.695 6.710 -19.333 1.00 75.88 86 ASN A C 1
ATOM 676 O O . ASN A 1 86 ? 3.807 7.275 -20.419 1.00 75.88 86 ASN A O 1
ATOM 680 N N . SER A 1 87 ? 4.623 5.868 -18.886 1.00 66.50 87 SER A N 1
ATOM 681 C CA . SER A 1 87 ? 5.747 5.412 -19.698 1.00 66.50 87 SER A CA 1
ATOM 682 C C . SER A 1 87 ? 5.831 3.895 -19.637 1.00 66.50 87 SER A C 1
ATOM 684 O O . SER A 1 87 ? 5.450 3.291 -18.634 1.00 66.50 87 SER A O 1
ATOM 686 N N . ALA A 1 88 ? 6.398 3.289 -20.683 1.00 59.22 88 ALA A N 1
ATOM 687 C CA . ALA A 1 88 ? 6.637 1.846 -20.756 1.00 59.22 88 ALA A CA 1
ATOM 688 C C . ALA A 1 88 ? 7.555 1.314 -19.627 1.00 59.22 88 ALA A C 1
ATOM 690 O O . ALA A 1 88 ? 7.708 0.105 -19.468 1.00 59.22 88 ALA A O 1
ATOM 691 N N . GLY A 1 89 ? 8.169 2.207 -18.837 1.00 60.12 89 GLY A N 1
ATOM 692 C CA . GLY A 1 89 ? 9.090 1.859 -17.762 1.00 60.12 89 GLY A CA 1
ATOM 693 C C . GLY A 1 89 ? 10.399 1.249 -18.269 1.00 60.12 89 GLY A C 1
ATOM 694 O O . GLY A 1 89 ? 10.641 1.109 -19.469 1.00 60.12 89 GLY A O 1
ATOM 695 N N . SER A 1 90 ? 11.282 0.889 -17.338 1.00 55.34 90 SER A N 1
ATOM 696 C CA . SER A 1 90 ? 12.411 0.017 -17.653 1.00 55.34 90 SER A CA 1
ATOM 697 C C . SER A 1 90 ? 11.901 -1.411 -17.865 1.00 55.34 90 SER A C 1
ATOM 699 O O . SER A 1 90 ? 11.051 -1.898 -17.115 1.00 55.34 90 SER A O 1
ATOM 701 N N . ARG A 1 91 ? 12.412 -2.091 -18.901 1.00 49.69 91 ARG A N 1
ATOM 702 C CA . ARG A 1 91 ? 12.100 -3.505 -19.150 1.00 49.69 91 ARG A CA 1
ATOM 703 C C . ARG A 1 91 ? 12.468 -4.305 -17.896 1.00 49.69 91 ARG A C 1
ATOM 705 O O . ARG A 1 91 ? 13.569 -4.133 -17.385 1.00 49.69 91 ARG A O 1
ATOM 712 N N . PHE A 1 92 ? 11.548 -5.162 -17.452 1.00 44.44 92 PHE A N 1
ATOM 713 C CA . PHE A 1 92 ? 11.600 -5.980 -16.231 1.00 44.44 92 PHE A CA 1
ATOM 714 C C . PHE A 1 92 ? 11.324 -5.237 -14.923 1.00 44.44 92 PHE A C 1
ATOM 716 O O . PHE A 1 92 ? 12.258 -4.794 -14.271 1.00 44.44 92 PHE A O 1
ATOM 723 N N . GLY A 1 93 ? 10.048 -5.187 -14.509 1.00 48.38 93 GLY A N 1
ATOM 724 C CA . GLY A 1 93 ? 9.570 -5.284 -13.111 1.00 48.38 93 GLY A CA 1
ATOM 725 C C . GLY A 1 93 ? 10.127 -4.347 -12.021 1.00 48.38 93 GLY A C 1
ATOM 726 O O . GLY A 1 93 ? 9.648 -4.394 -10.892 1.00 48.38 93 GLY A O 1
ATOM 727 N N . GLY A 1 94 ? 11.110 -3.501 -12.315 1.00 47.97 94 GLY A N 1
ATOM 728 C CA . GLY A 1 94 ? 11.960 -2.847 -11.323 1.00 47.97 94 GLY A CA 1
ATOM 729 C C . GLY A 1 94 ? 11.531 -1.424 -10.999 1.00 47.97 94 GLY A C 1
ATOM 730 O O . GLY A 1 94 ? 11.657 -1.001 -9.856 1.00 47.97 94 GLY A O 1
ATOM 731 N N . GLY A 1 95 ? 10.963 -0.693 -11.963 1.00 57.00 95 GLY A N 1
ATOM 732 C CA . GLY A 1 95 ? 10.523 0.687 -11.729 1.00 57.00 95 GLY A CA 1
ATOM 733 C C . GLY A 1 95 ? 9.269 0.774 -10.853 1.00 57.00 95 GLY A C 1
ATOM 734 O O . GLY A 1 95 ? 9.254 1.468 -9.842 1.00 57.00 95 GLY A O 1
ATOM 735 N N . ARG A 1 96 ? 8.217 0.032 -11.216 1.00 59.78 96 ARG A N 1
ATOM 736 C CA . ARG A 1 96 ? 6.881 0.143 -10.598 1.00 59.78 96 ARG A CA 1
ATOM 737 C C . ARG A 1 96 ? 6.815 -0.507 -9.218 1.00 59.78 96 ARG A C 1
ATOM 739 O O . ARG A 1 96 ? 6.531 0.155 -8.221 1.00 59.78 96 ARG A O 1
ATOM 746 N N . GLY A 1 97 ? 7.144 -1.800 -9.163 1.00 59.59 97 GLY A N 1
ATOM 747 C CA . GLY A 1 97 ? 7.166 -2.565 -7.919 1.00 59.59 97 GLY A CA 1
ATOM 748 C C . GLY A 1 97 ? 8.198 -2.024 -6.932 1.00 59.59 97 GLY A C 1
ATOM 749 O O . GLY A 1 97 ? 7.933 -1.996 -5.735 1.00 59.59 97 GLY A O 1
ATOM 750 N N . GLY A 1 98 ? 9.338 -1.529 -7.425 1.00 64.81 98 GLY A N 1
ATOM 751 C CA . GLY A 1 98 ? 10.372 -0.908 -6.599 1.00 64.81 98 GLY A CA 1
ATOM 752 C C . GLY A 1 98 ? 9.879 0.341 -5.870 1.00 64.81 98 GLY A C 1
ATOM 753 O O . GLY A 1 98 ? 10.028 0.422 -4.654 1.00 64.81 98 GLY A O 1
ATOM 754 N N . VAL A 1 99 ? 9.235 1.277 -6.577 1.00 69.06 99 VAL A N 1
ATOM 755 C CA . VAL A 1 99 ? 8.724 2.527 -5.979 1.00 69.06 99 VAL A CA 1
ATOM 756 C C . VAL A 1 99 ? 7.661 2.245 -4.925 1.00 69.06 99 VAL A C 1
ATOM 758 O O . VAL A 1 99 ? 7.713 2.795 -3.826 1.00 69.06 99 VAL A O 1
ATOM 761 N N . ILE A 1 100 ? 6.719 1.357 -5.229 1.00 68.81 100 ILE A N 1
ATOM 762 C CA . ILE A 1 100 ? 5.622 1.044 -4.312 1.00 68.81 100 ILE A CA 1
ATOM 763 C C . ILE A 1 100 ? 6.135 0.294 -3.087 1.00 68.81 100 ILE A C 1
ATOM 765 O O . ILE A 1 100 ? 5.799 0.661 -1.964 1.00 68.81 100 ILE A O 1
ATOM 769 N N . ARG A 1 101 ? 7.024 -0.689 -3.270 1.00 69.56 101 ARG A N 1
ATOM 770 C CA . ARG A 1 101 ? 7.658 -1.397 -2.149 1.00 69.56 101 ARG A CA 1
ATOM 771 C C . ARG A 1 101 ? 8.517 -0.465 -1.298 1.00 69.56 101 ARG A C 1
ATOM 773 O O . ARG A 1 101 ? 8.492 -0.589 -0.078 1.00 69.56 101 ARG A O 1
ATOM 780 N N . ALA A 1 102 ? 9.241 0.473 -1.908 1.00 71.06 102 ALA A N 1
ATOM 781 C CA . ALA A 1 102 ? 10.020 1.472 -1.179 1.00 71.06 102 ALA A CA 1
ATOM 782 C C . ALA A 1 102 ? 9.113 2.405 -0.361 1.00 71.06 102 ALA A C 1
ATOM 784 O O . ALA A 1 102 ? 9.375 2.630 0.820 1.00 71.06 102 ALA A O 1
ATOM 785 N N . ALA A 1 103 ? 8.013 2.884 -0.950 1.00 74.31 103 ALA A N 1
ATOM 786 C CA . ALA A 1 103 ? 7.028 3.705 -0.251 1.00 74.31 103 ALA A CA 1
ATOM 787 C C . ALA A 1 103 ? 6.383 2.946 0.922 1.00 74.31 103 ALA A C 1
ATOM 789 O O . ALA A 1 103 ? 6.302 3.478 2.028 1.00 74.31 103 ALA A O 1
ATOM 790 N N . MET A 1 104 ? 5.994 1.683 0.718 1.00 75.19 104 MET A N 1
ATOM 791 C CA . MET A 1 104 ? 5.474 0.819 1.785 1.00 75.19 104 MET A CA 1
ATOM 792 C C . MET A 1 104 ? 6.502 0.612 2.897 1.00 75.19 104 MET A C 1
ATOM 794 O O . MET A 1 104 ? 6.168 0.767 4.069 1.00 75.19 104 MET A O 1
ATOM 798 N N . GLY A 1 105 ? 7.751 0.300 2.540 1.00 71.75 105 GLY A N 1
ATOM 799 C CA . GLY A 1 105 ? 8.840 0.121 3.498 1.00 71.75 105 GLY A CA 1
ATOM 800 C C . GLY A 1 105 ? 9.039 1.363 4.364 1.00 71.75 105 GLY A C 1
ATOM 801 O O . GLY A 1 105 ? 9.115 1.249 5.584 1.00 71.75 105 GLY A O 1
ATOM 802 N N . LEU A 1 106 ? 9.020 2.554 3.760 1.00 78.31 106 LEU A N 1
ATOM 803 C CA . LEU A 1 106 ? 9.118 3.817 4.491 1.00 78.31 106 LEU A CA 1
ATOM 804 C C . LEU A 1 106 ? 7.932 4.035 5.444 1.00 78.31 106 LEU A C 1
ATOM 806 O O . LEU A 1 106 ? 8.142 4.422 6.594 1.00 78.31 106 LEU A O 1
ATOM 810 N N . ILE A 1 107 ? 6.698 3.765 5.002 1.00 79.50 107 ILE A N 1
ATOM 811 C CA . ILE A 1 107 ? 5.489 3.903 5.834 1.00 79.50 107 ILE A CA 1
ATOM 812 C C . ILE A 1 107 ? 5.540 2.945 7.033 1.00 79.50 107 ILE A C 1
ATOM 814 O O . ILE A 1 107 ? 5.311 3.372 8.167 1.00 79.50 107 ILE A O 1
ATOM 818 N N . VAL A 1 108 ? 5.881 1.673 6.803 1.00 75.06 108 VAL A N 1
ATOM 819 C CA . VAL A 1 108 ? 5.985 0.653 7.861 1.00 75.06 108 VAL A CA 1
ATOM 820 C C . VAL A 1 108 ? 7.093 1.011 8.853 1.00 75.06 108 VAL A C 1
ATOM 822 O O . VAL A 1 108 ? 6.854 0.987 10.059 1.00 75.06 108 VAL A O 1
ATOM 825 N N . LEU A 1 109 ? 8.273 1.412 8.371 1.00 76.69 109 LEU A N 1
ATOM 826 C CA . LEU A 1 109 ? 9.387 1.830 9.228 1.00 76.69 109 LEU A CA 1
ATOM 827 C C . LEU A 1 109 ? 9.041 3.068 10.056 1.00 76.69 109 LEU A C 1
ATOM 829 O O . LEU A 1 109 ? 9.351 3.113 11.243 1.00 76.69 109 LEU A O 1
A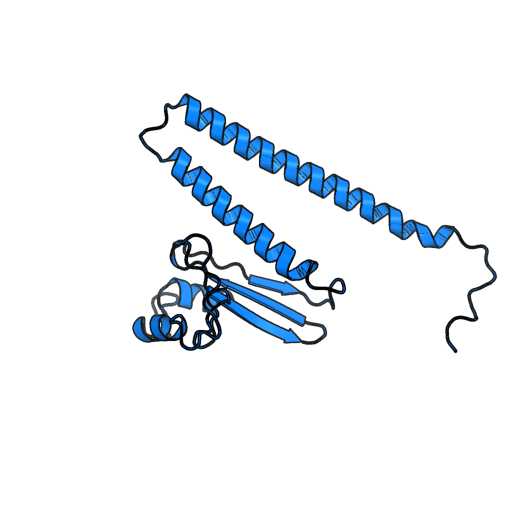TOM 833 N N . THR A 1 110 ? 8.355 4.046 9.464 1.00 78.81 110 THR A N 1
ATOM 834 C CA . THR A 1 110 ? 7.928 5.257 10.177 1.00 78.81 110 THR A CA 1
ATOM 835 C C . THR A 1 110 ? 6.931 4.913 11.283 1.00 78.81 110 THR A C 1
ATOM 837 O O . THR A 1 110 ? 7.074 5.383 12.407 1.00 78.81 110 THR A O 1
ATOM 840 N N . LYS A 1 111 ? 5.952 4.041 11.011 1.00 76.44 111 LYS A N 1
ATOM 841 C CA . LYS A 1 111 ? 5.001 3.551 12.024 1.00 76.44 111 LYS A CA 1
ATOM 842 C C . LYS A 1 111 ? 5.694 2.760 13.134 1.00 76.44 111 LYS A C 1
ATOM 844 O O . LYS A 1 111 ? 5.384 2.980 14.302 1.00 76.44 111 LYS A O 1
ATOM 849 N N . ALA A 1 112 ? 6.632 1.878 12.791 1.00 74.38 112 ALA A N 1
ATOM 850 C CA . ALA A 1 112 ? 7.413 1.133 13.775 1.00 74.38 112 ALA A CA 1
ATOM 851 C C . ALA A 1 112 ? 8.250 2.074 14.657 1.00 74.38 112 ALA A C 1
ATOM 853 O O . ALA A 1 112 ? 8.265 1.918 15.876 1.00 74.38 112 ALA A O 1
ATOM 854 N N . ALA A 1 113 ? 8.873 3.095 14.061 1.00 71.19 113 ALA A N 1
ATOM 855 C CA . ALA A 1 113 ? 9.623 4.115 14.785 1.00 71.19 113 ALA A CA 1
ATOM 856 C C . ALA A 1 113 ? 8.723 4.943 15.718 1.00 71.19 113 ALA A C 1
ATOM 858 O O . ALA A 1 113 ? 9.077 5.149 16.874 1.00 71.19 113 ALA A O 1
ATOM 859 N N . LEU A 1 114 ? 7.541 5.371 15.258 1.00 78.31 114 LEU A N 1
ATOM 860 C CA . LEU A 1 114 ? 6.570 6.089 16.094 1.00 78.31 114 LEU A CA 1
ATOM 861 C C . LEU A 1 114 ? 6.090 5.234 17.273 1.00 78.31 114 LEU A C 1
ATOM 863 O O . LEU A 1 114 ? 6.116 5.699 18.408 1.00 78.31 114 LEU A O 1
ATOM 867 N N . ARG A 1 115 ? 5.743 3.965 17.028 1.00 77.75 115 ARG A N 1
ATOM 868 C CA . ARG A 1 115 ? 5.348 3.023 18.086 1.00 77.75 115 ARG A CA 1
ATOM 869 C C . ARG A 1 115 ? 6.458 2.839 19.122 1.00 77.75 115 ARG A C 1
ATOM 871 O O . ARG A 1 115 ? 6.191 2.869 20.317 1.00 77.75 115 ARG A O 1
ATOM 878 N N . PHE A 1 116 ? 7.702 2.704 18.670 1.00 71.69 116 PHE A N 1
ATOM 879 C CA . PHE A 1 116 ? 8.865 2.600 19.551 1.00 71.69 116 PHE A CA 1
ATOM 880 C C . PHE A 1 116 ? 9.080 3.868 20.397 1.00 71.69 116 PHE A C 1
ATOM 882 O O . PHE A 1 116 ? 9.482 3.792 21.557 1.00 71.69 116 PHE A O 1
ATOM 889 N N . LEU A 1 117 ? 8.795 5.051 19.844 1.00 68.06 117 LEU A N 1
ATOM 890 C CA . LEU A 1 117 ? 8.858 6.316 20.584 1.00 68.06 117 LEU A CA 1
ATOM 891 C C . LEU A 1 117 ? 7.728 6.451 21.620 1.00 68.06 117 LEU A C 1
ATOM 893 O O . LEU A 1 117 ? 7.933 7.082 22.660 1.00 68.06 117 LEU A O 1
ATOM 897 N N . GLU A 1 118 ? 6.566 5.853 21.356 1.00 70.69 118 GLU A N 1
ATOM 898 C CA . GLU A 1 118 ? 5.410 5.813 22.262 1.00 70.69 118 GLU A CA 1
ATOM 899 C C . GLU A 1 118 ? 5.527 4.730 23.350 1.00 70.69 118 GLU A C 1
ATOM 901 O O . GLU A 1 118 ? 4.888 4.844 24.399 1.00 70.69 118 GLU A O 1
ATOM 906 N N . GLU A 1 119 ? 6.370 3.710 23.162 1.00 73.25 119 GLU A N 1
ATOM 907 C CA . GLU A 1 119 ? 6.545 2.625 24.129 1.00 73.25 119 GLU A CA 1
ATOM 908 C C . GLU A 1 119 ? 7.058 3.138 25.488 1.00 73.25 119 GLU A C 1
ATOM 910 O O . GLU A 1 119 ? 8.141 3.721 25.649 1.00 73.25 119 GLU A O 1
ATOM 915 N N . SER A 1 120 ? 6.235 2.911 26.514 1.00 58.94 120 SER A N 1
ATOM 916 C CA . SER A 1 120 ? 6.413 3.401 27.884 1.00 58.94 120 SER A CA 1
ATOM 917 C C . SER A 1 120 ? 7.571 2.740 28.642 1.00 58.94 120 SER A C 1
ATOM 919 O O . SER A 1 120 ? 7.974 3.249 29.685 1.00 58.94 120 SER A O 1
ATOM 921 N N . GLY A 1 121 ? 8.143 1.651 28.112 1.00 70.25 121 GLY A N 1
ATOM 922 C CA . GLY A 1 121 ? 9.273 0.924 28.708 1.00 70.25 121 GLY A CA 1
ATOM 923 C C . GLY A 1 121 ? 10.664 1.428 28.303 1.00 70.25 121 GLY A C 1
ATOM 924 O O . GLY A 1 121 ? 11.659 1.052 28.923 1.00 70.25 121 GLY A O 1
ATOM 925 N N . VAL A 1 122 ? 10.769 2.286 27.283 1.00 67.94 122 VAL A N 1
ATOM 926 C CA . VAL A 1 122 ? 12.060 2.778 26.778 1.00 67.94 122 VAL A CA 1
ATOM 927 C C . VAL A 1 122 ? 12.444 4.069 27.506 1.00 67.94 122 VAL A C 1
ATOM 929 O O . VAL A 1 122 ? 11.735 5.074 27.426 1.00 67.94 122 VAL A O 1
ATOM 932 N N . ARG A 1 123 ? 13.592 4.065 28.205 1.00 80.38 123 ARG A N 1
ATOM 933 C CA . ARG A 1 123 ? 14.169 5.270 28.841 1.00 80.38 123 ARG A CA 1
ATOM 934 C C . ARG A 1 123 ? 14.269 6.408 27.820 1.00 80.38 123 ARG A C 1
ATOM 936 O O . ARG A 1 123 ? 14.620 6.166 26.670 1.00 80.38 123 ARG A O 1
ATOM 943 N N . TRP A 1 124 ? 14.061 7.653 28.256 1.00 80.56 124 TRP A N 1
ATOM 944 C CA . TRP A 1 124 ? 14.109 8.858 27.406 1.00 80.56 124 TRP A CA 1
ATOM 945 C C . TRP A 1 124 ? 15.324 8.905 26.458 1.00 80.56 124 TRP A C 1
ATOM 947 O O . TRP A 1 124 ? 15.173 9.193 25.274 1.00 80.56 124 TRP A O 1
ATOM 957 N N . TRP A 1 125 ? 16.508 8.512 26.941 1.00 81.81 125 TRP A N 1
ATOM 958 C CA . TRP A 1 125 ? 17.720 8.424 26.119 1.00 81.81 125 TRP A CA 1
ATOM 959 C C . TRP A 1 125 ? 17.608 7.430 24.951 1.00 81.81 125 TRP A C 1
ATOM 961 O O . TRP A 1 125 ? 18.090 7.710 23.858 1.00 81.81 125 TRP A O 1
ATOM 971 N N . GLY A 1 126 ? 16.932 6.294 25.145 1.00 81.31 126 GLY A N 1
ATOM 972 C CA . GLY A 1 126 ? 16.678 5.317 24.083 1.00 81.31 126 GLY A CA 1
ATOM 973 C C . GLY A 1 126 ? 15.782 5.875 22.976 1.00 81.31 126 GLY A C 1
ATOM 974 O O . GLY A 1 126 ? 16.031 5.616 21.802 1.00 81.31 126 GLY A O 1
ATOM 975 N N . ARG A 1 127 ? 14.806 6.721 23.331 1.00 77.88 127 ARG A N 1
ATOM 976 C CA . ARG A 1 127 ? 13.952 7.423 22.357 1.00 77.88 127 ARG A CA 1
ATOM 977 C C . ARG A 1 127 ? 14.747 8.442 21.543 1.00 77.88 127 ARG A C 1
ATOM 979 O O . ARG A 1 127 ? 14.644 8.460 20.321 1.00 77.88 127 ARG A O 1
ATOM 986 N N . VAL A 1 128 ? 15.588 9.239 22.209 1.00 85.56 128 VAL A N 1
ATOM 987 C CA . VAL A 1 128 ? 16.492 10.197 21.546 1.00 85.56 128 VAL A CA 1
ATOM 988 C C . VAL A 1 128 ? 17.446 9.469 20.598 1.00 85.56 128 VAL A C 1
ATOM 990 O O . VAL A 1 128 ? 17.596 9.866 19.445 1.00 85.56 128 VAL A O 1
ATOM 993 N N . HIS A 1 129 ? 18.048 8.369 21.049 1.00 82.44 129 HIS A N 1
ATOM 994 C CA . HIS A 1 129 ? 18.979 7.591 20.240 1.00 82.44 129 HIS A CA 1
ATOM 995 C C . HIS A 1 129 ? 18.306 6.973 19.003 1.00 82.44 129 HIS A C 1
ATOM 997 O O . HIS A 1 129 ? 18.836 7.082 17.898 1.00 82.44 129 HIS A O 1
ATOM 1003 N N . ALA A 1 130 ? 17.108 6.399 19.149 1.00 77.38 130 ALA A N 1
ATOM 1004 C CA . ALA A 1 130 ? 16.352 5.858 18.020 1.00 77.38 130 ALA A CA 1
ATOM 1005 C C . ALA A 1 130 ? 15.926 6.943 17.017 1.00 77.38 130 ALA A C 1
ATOM 1007 O O . ALA A 1 130 ? 16.040 6.736 15.808 1.00 77.38 130 ALA A O 1
ATOM 1008 N N . ALA A 1 131 ? 15.504 8.117 17.497 1.00 82.44 131 ALA A N 1
ATOM 1009 C CA . ALA A 1 131 ? 15.178 9.247 16.630 1.00 82.44 131 ALA A CA 1
ATOM 1010 C C . ALA A 1 131 ? 16.400 9.719 15.819 1.00 82.44 131 ALA A C 1
ATOM 1012 O O . ALA A 1 131 ? 16.283 9.972 14.619 1.00 82.44 131 ALA A O 1
ATOM 1013 N N . LEU A 1 132 ? 17.585 9.774 16.439 1.00 87.69 132 LEU A N 1
ATOM 1014 C CA . LEU A 1 132 ? 18.833 10.115 15.748 1.00 87.69 132 LEU A CA 1
ATOM 1015 C C . LEU A 1 132 ? 19.197 9.084 14.670 1.00 87.69 132 LEU A C 1
ATOM 1017 O O . LEU A 1 132 ? 19.557 9.476 13.561 1.00 87.69 132 LEU A O 1
ATOM 1021 N N . LEU A 1 133 ? 19.060 7.784 14.953 1.00 86.62 133 LEU A N 1
ATOM 1022 C CA . LEU A 1 133 ? 19.316 6.722 13.969 1.00 86.62 133 LEU A CA 1
ATOM 1023 C C . LEU A 1 133 ? 18.336 6.771 12.789 1.00 86.62 133 LEU A C 1
ATOM 1025 O O . LEU A 1 133 ? 18.736 6.562 11.640 1.00 86.62 133 LEU A O 1
ATOM 1029 N N . PHE A 1 134 ? 17.068 7.089 13.051 1.00 83.19 134 PHE A N 1
ATOM 1030 C CA . PHE A 1 134 ? 16.059 7.260 12.007 1.00 83.19 134 PHE A CA 1
ATOM 1031 C C . PHE A 1 134 ? 16.390 8.447 11.092 1.00 83.19 134 PHE A C 1
ATOM 1033 O O . PHE A 1 134 ? 16.426 8.295 9.869 1.00 83.19 134 PHE A O 1
ATOM 1040 N N . LEU A 1 135 ? 16.723 9.606 11.670 1.00 89.06 135 LEU A N 1
ATOM 1041 C CA . LEU A 1 135 ? 17.134 10.793 10.911 1.00 89.06 135 LEU A CA 1
ATOM 1042 C C . LEU A 1 135 ? 18.414 10.546 10.102 1.00 89.06 135 LEU A C 1
ATOM 1044 O O . LEU A 1 135 ? 18.475 10.906 8.925 1.00 89.06 135 LEU A O 1
ATOM 1048 N N . ALA A 1 136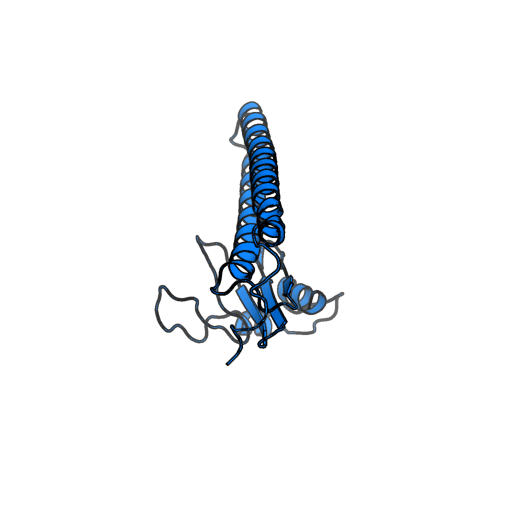 ? 19.409 9.881 10.696 1.00 87.50 136 ALA A N 1
ATOM 1049 C CA . ALA A 1 136 ? 20.639 9.504 10.005 1.00 87.50 136 ALA A CA 1
ATOM 1050 C C . ALA A 1 136 ? 20.367 8.561 8.819 1.00 87.50 136 ALA A C 1
ATOM 1052 O O . ALA A 1 136 ? 20.957 8.732 7.753 1.00 87.50 136 ALA A O 1
ATOM 1053 N N . SER A 1 137 ? 19.429 7.619 8.966 1.00 84.06 137 SER A N 1
ATOM 1054 C CA . SER A 1 137 ? 19.037 6.694 7.892 1.00 84.06 137 SER A CA 1
ATOM 1055 C C . SER A 1 137 ? 18.357 7.416 6.726 1.00 84.06 137 SER A C 1
ATOM 1057 O O . SER A 1 137 ? 18.690 7.155 5.570 1.00 84.06 137 SER A O 1
ATOM 1059 N N . ILE A 1 138 ? 17.458 8.368 7.007 1.00 88.81 138 ILE A N 1
ATOM 1060 C CA . ILE A 1 138 ? 16.810 9.194 5.972 1.00 88.81 138 ILE A CA 1
ATOM 1061 C C . ILE A 1 138 ? 17.848 10.034 5.221 1.00 88.81 138 ILE A C 1
ATOM 1063 O O . ILE A 1 138 ? 17.830 10.077 3.987 1.00 88.81 138 ILE A O 1
ATOM 1067 N N . ALA A 1 139 ? 18.764 10.680 5.947 1.00 88.94 139 ALA A N 1
ATOM 1068 C CA . ALA A 1 139 ? 19.833 11.475 5.350 1.00 88.94 139 ALA A CA 1
ATOM 1069 C C . ALA A 1 139 ? 20.744 10.609 4.464 1.00 88.94 139 ALA A C 1
ATOM 1071 O O . ALA A 1 139 ? 21.036 10.983 3.327 1.00 88.94 139 ALA A O 1
ATOM 1072 N N . PHE A 1 140 ? 21.123 9.421 4.942 1.00 90.19 140 PHE A N 1
ATOM 1073 C CA . PHE A 1 140 ? 21.942 8.475 4.189 1.00 90.19 140 PHE A CA 1
ATOM 1074 C C . PHE A 1 140 ? 21.241 7.971 2.922 1.00 90.19 140 PHE A C 1
ATOM 1076 O O . PHE A 1 140 ? 21.833 8.021 1.847 1.00 90.19 140 PHE A O 1
ATOM 1083 N N . MET A 1 141 ? 19.974 7.547 3.007 1.00 84.69 141 MET A N 1
ATOM 1084 C CA . MET A 1 141 ? 19.192 7.138 1.831 1.00 84.69 141 MET A CA 1
ATOM 1085 C C . MET A 1 141 ? 19.058 8.273 0.817 1.00 84.69 141 MET A C 1
ATOM 1087 O O . MET A 1 141 ? 19.207 8.039 -0.380 1.00 84.69 141 MET A O 1
ATOM 1091 N N . SER A 1 142 ? 18.824 9.501 1.283 1.00 80.75 142 SER A N 1
ATOM 1092 C CA . SER A 1 142 ? 18.718 10.679 0.414 1.00 80.75 142 SER A CA 1
ATOM 1093 C C . SER A 1 142 ? 20.038 10.965 -0.306 1.00 80.75 142 SER A C 1
ATOM 1095 O O . SER A 1 142 ? 20.044 11.199 -1.514 1.00 80.75 142 SER A O 1
ATOM 1097 N N . PHE A 1 143 ? 21.166 10.887 0.407 1.00 87.88 143 PHE A N 1
ATOM 1098 C CA . PHE A 1 143 ? 22.502 11.042 -0.169 1.00 87.88 143 PHE A CA 1
ATOM 1099 C C . PHE A 1 143 ? 22.839 9.924 -1.164 1.00 87.88 143 PHE A C 1
ATOM 1101 O O . PHE A 1 143 ? 23.280 10.206 -2.277 1.00 87.88 143 PHE A O 1
ATOM 1108 N N . ALA A 1 144 ? 22.588 8.664 -0.804 1.00 76.62 144 ALA A N 1
ATOM 1109 C CA . ALA A 1 144 ? 22.822 7.515 -1.675 1.00 76.62 144 ALA A CA 1
ATOM 1110 C C . ALA A 1 144 ? 21.972 7.595 -2.954 1.00 76.62 144 ALA A C 1
ATOM 1112 O O . ALA A 1 144 ? 22.472 7.348 -4.052 1.00 76.62 144 ALA A O 1
ATOM 1113 N N . TRP A 1 145 ? 20.711 8.014 -2.831 1.00 79.50 145 TRP A N 1
ATOM 1114 C CA . TRP A 1 145 ? 19.818 8.241 -3.966 1.00 79.50 145 TRP A CA 1
ATOM 1115 C C . TRP A 1 145 ? 20.295 9.394 -4.857 1.00 79.50 145 TRP A C 1
ATOM 1117 O O . TRP A 1 145 ? 20.314 9.271 -6.082 1.00 79.50 145 TRP A O 1
ATOM 1127 N N . TYR A 1 146 ? 20.743 10.500 -4.259 1.00 77.00 146 TYR A N 1
ATOM 1128 C CA . TYR A 1 146 ? 21.325 11.631 -4.983 1.00 77.00 146 TYR A CA 1
ATOM 1129 C C . TYR A 1 146 ? 22.594 11.232 -5.753 1.00 77.00 146 TYR A C 1
ATOM 1131 O O . TYR A 1 146 ? 22.721 11.538 -6.940 1.00 77.00 146 TYR A O 1
ATOM 1139 N N . ALA A 1 147 ? 23.501 10.484 -5.121 1.00 73.94 147 ALA A N 1
ATOM 1140 C CA . ALA A 1 147 ? 24.708 9.965 -5.760 1.00 73.94 147 ALA A CA 1
ATOM 1141 C C . ALA A 1 147 ? 24.382 9.004 -6.919 1.00 73.94 147 ALA A C 1
ATOM 1143 O O . ALA A 1 147 ? 24.985 9.092 -7.989 1.00 73.94 147 ALA A O 1
ATOM 1144 N N . HIS A 1 148 ? 23.384 8.134 -6.746 1.00 74.06 148 HIS A N 1
ATOM 1145 C CA . HIS A 1 148 ? 22.903 7.236 -7.796 1.00 74.06 148 HIS A CA 1
ATOM 1146 C C . HIS A 1 148 ? 22.316 8.000 -8.999 1.00 74.06 148 HIS A C 1
ATOM 1148 O O . HIS A 1 148 ? 22.640 7.695 -10.149 1.00 74.06 148 HIS A O 1
ATOM 1154 N N . LEU A 1 149 ? 21.518 9.046 -8.760 1.00 67.56 149 LEU A N 1
ATOM 1155 C CA . LEU A 1 149 ? 20.986 9.910 -9.823 1.00 67.56 149 LEU A CA 1
ATOM 1156 C C . LEU A 1 149 ? 22.091 10.641 -10.598 1.00 67.56 149 LEU A C 1
ATOM 1158 O O . LEU A 1 149 ? 21.998 10.782 -11.820 1.00 67.56 149 LEU A O 1
ATOM 1162 N N . LEU A 1 150 ? 23.147 11.090 -9.914 1.00 66.81 150 LEU A N 1
ATOM 1163 C CA . LEU A 1 150 ? 24.304 11.710 -10.563 1.00 66.81 150 LEU A CA 1
ATOM 1164 C C . LEU A 1 150 ? 25.083 10.714 -11.430 1.00 66.81 150 LEU A C 1
ATOM 1166 O O . LEU A 1 150 ? 25.502 11.071 -12.531 1.00 66.81 150 LEU A O 1
ATOM 1170 N N . ALA A 1 151 ? 25.212 9.461 -10.990 1.00 66.31 151 ALA A N 1
ATOM 1171 C CA . ALA A 1 151 ? 25.851 8.406 -11.775 1.00 66.31 151 ALA A CA 1
ATOM 1172 C C . ALA A 1 151 ? 25.094 8.109 -13.086 1.00 66.31 151 ALA A C 1
ATOM 1174 O O . ALA A 1 151 ? 25.720 7.871 -14.116 1.00 66.31 151 ALA A O 1
ATOM 1175 N N . HIS A 1 152 ? 23.760 8.194 -13.086 1.00 58.00 152 HIS A N 1
ATOM 1176 C CA . HIS A 1 152 ? 22.944 7.999 -14.292 1.00 58.00 152 HIS A CA 1
ATOM 1177 C C . HIS A 1 152 ? 22.846 9.228 -15.205 1.00 58.00 152 HIS A C 1
ATOM 1179 O O . HIS A 1 152 ? 22.512 9.081 -16.379 1.00 58.00 152 HIS A O 1
ATOM 1185 N N . ARG A 1 153 ? 23.170 10.436 -14.725 1.00 53.00 153 ARG A N 1
ATOM 1186 C CA . ARG A 1 153 ? 23.270 11.619 -15.598 1.00 53.00 153 ARG A CA 1
ATOM 1187 C C . ARG A 1 153 ? 24.507 11.607 -16.496 1.00 53.00 153 ARG A C 1
ATOM 1189 O O . ARG A 1 153 ? 24.481 12.290 -17.512 1.00 53.00 153 ARG A O 1
ATOM 1196 N N . SER A 1 154 ? 25.565 10.861 -16.165 1.00 47.62 154 SER A N 1
ATOM 1197 C CA . SER A 1 154 ? 26.797 10.846 -16.975 1.00 47.62 154 SER A CA 1
ATOM 1198 C C . SER A 1 154 ? 26.730 9.918 -18.197 1.00 47.62 154 SER A C 1
ATOM 1200 O O . SER A 1 154 ? 27.542 10.049 -19.111 1.00 47.62 154 SER A O 1
ATOM 1202 N N . SER A 1 155 ? 25.745 9.014 -18.275 1.00 47.59 155 SER A N 1
ATOM 1203 C CA . SER A 1 155 ? 25.593 8.099 -19.416 1.00 47.59 155 SER A CA 1
ATOM 1204 C C . SER A 1 155 ? 24.914 8.730 -20.640 1.00 47.59 155 SER A C 1
ATOM 1206 O O . SER A 1 155 ? 24.969 8.152 -21.725 1.00 47.59 155 SER A O 1
ATOM 1208 N N . SER A 1 156 ? 24.330 9.929 -20.521 1.00 45.91 156 SER A N 1
ATOM 1209 C CA . SER A 1 156 ? 23.796 10.683 -21.668 1.00 45.91 156 SER A CA 1
ATOM 1210 C C . SER A 1 156 ? 24.888 11.327 -22.537 1.00 45.91 156 SER A C 1
ATOM 1212 O O . SER A 1 156 ? 24.611 11.740 -23.665 1.00 45.91 156 SER A O 1
ATOM 1214 N N . ASP A 1 157 ? 26.146 11.329 -22.081 1.00 45.22 157 ASP A N 1
ATOM 1215 C CA . ASP A 1 157 ? 27.299 11.830 -22.845 1.00 45.22 157 ASP A CA 1
ATOM 1216 C C . ASP A 1 157 ? 27.901 10.771 -23.798 1.00 45.22 157 ASP A C 1
ATOM 1218 O O . ASP A 1 157 ? 28.884 11.010 -24.501 1.00 45.22 157 ASP A O 1
ATOM 1222 N N . PHE A 1 158 ? 27.283 9.583 -23.896 1.00 43.00 158 PHE A N 1
ATOM 1223 C CA . PHE A 1 158 ? 27.702 8.537 -24.841 1.00 43.00 158 PHE A CA 1
ATOM 1224 C C . PHE A 1 158 ? 27.553 8.967 -26.316 1.00 43.00 158 PHE A C 1
ATOM 1226 O O . PHE A 1 158 ? 28.204 8.410 -27.199 1.00 43.00 158 PHE A O 1
ATOM 1233 N N . SER A 1 159 ? 26.757 10.008 -26.594 1.00 46.41 159 SER A N 1
ATOM 1234 C CA . SER A 1 159 ? 26.565 10.559 -27.944 1.00 46.41 159 SER A CA 1
ATOM 1235 C C . SER A 1 159 ? 27.763 11.354 -28.491 1.00 46.41 159 SER A C 1
ATOM 1237 O O . SER A 1 159 ? 27.817 11.608 -29.695 1.00 46.41 159 SER A O 1
ATOM 1239 N N . ARG A 1 160 ? 28.757 11.702 -27.658 1.00 47.38 160 ARG A N 1
ATOM 1240 C CA . ARG A 1 160 ? 29.974 12.423 -28.086 1.00 47.38 160 ARG A CA 1
ATOM 1241 C C . ARG A 1 160 ? 31.140 11.532 -28.517 1.00 47.38 160 ARG A C 1
ATOM 1243 O O . ARG A 1 160 ? 32.131 12.050 -29.021 1.00 47.38 160 ARG A O 1
ATOM 1250 N N . LYS A 1 161 ? 31.052 10.209 -28.347 1.00 50.34 161 LYS A N 1
ATOM 1251 C CA . LYS A 1 161 ? 32.184 9.291 -28.585 1.00 50.34 161 LYS A CA 1
ATOM 1252 C C . LYS A 1 161 ? 32.309 8.741 -30.012 1.00 50.34 161 LYS A C 1
ATOM 1254 O O . LYS A 1 161 ? 33.198 7.928 -30.247 1.00 50.34 161 LYS A O 1
ATOM 1259 N N . TRP A 1 162 ? 31.475 9.159 -30.969 1.00 42.22 162 TRP A N 1
ATOM 1260 C CA . TRP A 1 162 ? 31.506 8.605 -32.329 1.00 42.22 162 TRP A CA 1
ATOM 1261 C C . TRP A 1 162 ? 31.884 9.647 -33.394 1.00 42.22 162 TRP A C 1
ATOM 1263 O O . TRP A 1 162 ? 31.218 10.682 -33.477 1.00 42.22 162 TRP A O 1
ATOM 1273 N N . PRO A 1 163 ? 32.907 9.397 -34.234 1.00 48.25 163 PRO A N 1
ATOM 1274 C CA . PRO A 1 163 ? 33.249 10.300 -35.328 1.00 48.25 163 PRO A CA 1
ATOM 1275 C C . PRO A 1 163 ? 32.121 10.361 -36.380 1.00 48.25 163 PRO A C 1
ATOM 1277 O O . PRO A 1 163 ? 31.384 9.383 -36.568 1.00 48.25 163 PRO A O 1
ATOM 1280 N N . PRO A 1 164 ? 31.949 11.503 -37.072 1.00 43.53 164 PRO A N 1
ATOM 1281 C CA . PRO A 1 164 ? 30.848 11.716 -38.003 1.00 43.53 164 PRO A CA 1
ATOM 1282 C C . PRO A 1 164 ? 31.079 10.884 -39.271 1.00 43.53 164 PRO A C 1
ATOM 1284 O O . PRO A 1 164 ? 31.860 11.264 -40.132 1.00 43.53 164 PRO A O 1
ATOM 1287 N N . GLY A 1 165 ? 30.425 9.724 -39.378 1.00 46.62 165 GLY A N 1
ATOM 1288 C CA . GLY A 1 165 ? 30.544 8.898 -40.587 1.00 46.62 165 GLY A CA 1
ATOM 1289 C C . GLY A 1 165 ? 29.770 7.580 -40.634 1.00 46.62 165 GLY A C 1
ATOM 1290 O O . GLY A 1 165 ? 29.625 7.027 -41.712 1.00 46.62 165 GLY A O 1
ATOM 1291 N N . ARG A 1 166 ? 29.223 7.065 -39.522 1.00 48.81 166 ARG A N 1
ATOM 1292 C CA . ARG A 1 166 ? 28.451 5.798 -39.528 1.00 48.81 166 ARG A CA 1
ATOM 1293 C C . ARG A 1 166 ? 27.039 5.944 -38.955 1.00 48.81 166 ARG A C 1
ATOM 1295 O O . ARG A 1 166 ? 26.692 5.270 -37.993 1.00 48.81 166 ARG A O 1
ATOM 1302 N N . ARG A 1 167 ? 26.237 6.869 -39.500 1.00 50.97 167 ARG A N 1
ATOM 1303 C CA . ARG A 1 167 ? 24.811 7.032 -39.123 1.00 50.97 167 ARG A CA 1
ATOM 1304 C C . ARG A 1 167 ? 23.818 6.327 -40.049 1.00 50.97 167 ARG A C 1
ATOM 1306 O O . ARG A 1 167 ? 22.641 6.290 -39.718 1.00 50.97 167 ARG A O 1
ATOM 1313 N N . ALA A 1 168 ? 24.256 5.761 -41.165 1.00 43.03 168 ALA A N 1
ATOM 1314 C CA . ALA A 1 168 ? 23.368 5.101 -42.112 1.00 43.03 168 ALA A CA 1
ATOM 1315 C C . ALA A 1 168 ? 23.859 3.673 -42.337 1.00 43.03 168 ALA A C 1
ATOM 1317 O O . ALA A 1 168 ? 24.699 3.482 -43.196 1.00 43.03 168 ALA A O 1
ATOM 1318 N N . GLU A 1 169 ? 23.407 2.721 -41.512 1.00 44.34 169 GLU A N 1
ATOM 1319 C CA . GLU A 1 169 ? 23.473 1.275 -41.830 1.00 44.34 169 GLU A CA 1
ATOM 1320 C C . GLU A 1 169 ? 22.761 0.357 -40.813 1.00 44.34 169 GLU A C 1
ATOM 1322 O O . GLU A 1 169 ? 22.684 -0.841 -41.036 1.00 44.34 169 GLU A O 1
ATOM 1327 N N . ALA A 1 170 ? 22.180 0.868 -39.720 1.00 39.50 170 ALA A N 1
ATOM 1328 C CA . ALA A 1 170 ? 21.517 0.022 -38.713 1.00 39.50 170 ALA A CA 1
ATOM 1329 C C . ALA A 1 170 ? 19.978 0.101 -38.733 1.00 39.50 170 ALA A C 1
ATOM 1331 O O . ALA A 1 170 ? 19.347 0.039 -37.679 1.00 39.50 170 ALA A O 1
ATOM 1332 N N . VAL A 1 171 ? 19.378 0.264 -39.916 1.00 44.38 171 VAL A N 1
ATOM 1333 C CA . VAL A 1 171 ? 17.954 -0.028 -40.157 1.00 44.38 171 VAL A CA 1
ATOM 1334 C C . VAL A 1 171 ? 17.834 -0.646 -41.552 1.00 44.38 171 VAL A C 1
ATOM 1336 O O . VAL A 1 171 ? 17.547 0.046 -42.527 1.00 44.38 171 VAL A O 1
ATOM 1339 N N . ALA A 1 172 ? 18.126 -1.939 -41.634 1.00 36.59 172 ALA A N 1
ATOM 1340 C CA . ALA A 1 172 ? 17.703 -2.846 -42.694 1.00 36.59 172 ALA A CA 1
ATOM 1341 C C . ALA A 1 172 ? 17.409 -4.199 -42.041 1.00 36.59 172 ALA A C 1
ATOM 1343 O O . ALA A 1 172 ? 18.220 -4.603 -41.174 1.00 36.59 172 ALA A O 1
#

pLDDT: mean 72.14, std 13.15, range [36.59, 90.19]

Sequence (172 aa):
MTRFMLAFLADGTLEGATVLKPETVRAMEARQFELYLALHALGLILMDYSVLGQRIVGHHAGDTFYFHSDMILMPETRVGPFVSFNSAGSRFGGGRGGVIRAAMGLIVLTKAALRFLEESGVRWWGRVHAALLFLASIAFMSFAWYAHLLAHRSSSDFSRKWPPGRRAEAVA

Foldseek 3Di:
DVQVLLCLLVLQDGPNDRNDHSVVSCQQLDQPADPDPPDFGHGNQWTFPDDPNQTKIWHFPDDDQQKTKIWIHRSVVSDIDIDIGRGNPPPDDCPPVVVVVVVVVVVVVVVVLVVVLVDPPDDPVNNVVSVVVVVVVVVVVVVVVVVVVVVVVVVVCPVVPDDPDPPPDPPD

Secondary structure (DSSP, 8-state):
-HHHHHHHHTTTEETTEESS-HHHHHHHHS--B-S-TTSPPB-SS-EE--BTTB--EEEEEEE-SS-EEEEEEBGGGTB--EEEE-S--SSSSSHHHHHHHHHHHHHHHHHHHHHHHH-TTS-HHHHHHHHHHHHHHHHHHHHHHHHHHHHHHGGGGGGGSS-TT--SSS--